Protein AF-A0AAJ6JYC7-F1 (afdb_monomer)

Sequence (174 aa):
MSDTLSQPIEEMTELRALQAQRNERLLGDRPPPQKDSAARADFEQNVVQDQDAIEQRRQRVLEWAEKASPDQIAALQAKIQEADKAVRDAKPDDKHEQVVHATVAQWRQQRGAQREETPPMLTREQRMENGPGRLGYADYARSSLKEAAFMKDYAANYDWEKHQKQAQPNVFRQ

pLDDT: mean 70.21, std 13.67, range [38.31, 90.88]

Nearest PDB structures (foldseek):
  8to0-assembly1_AG  TM=3.395E-01  e=1.856E+00  Mus musculus

Structure (mmCIF, N/CA/C/O backbone):
data_AF-A0AAJ6JYC7-F1
#
_entry.id   AF-A0AAJ6JYC7-F1
#
loop_
_atom_site.group_PDB
_atom_site.id
_atom_site.type_symbol
_atom_site.label_atom_id
_atom_site.label_alt_id
_atom_site.label_comp_id
_atom_site.label_asym_id
_atom_site.label_entity_id
_atom_site.label_seq_id
_atom_site.pdbx_PDB_ins_code
_atom_site.Cartn_x
_atom_site.Cartn_y
_atom_site.Cartn_z
_atom_site.occupancy
_atom_site.B_iso_or_equiv
_atom_site.auth_seq_id
_atom_site.auth_comp_id
_atom_site.auth_asym_id
_atom_site.auth_atom_id
_atom_site.pdbx_PDB_model_num
ATOM 1 N N . MET A 1 1 ? -30.989 3.400 13.637 1.00 41.97 1 MET A N 1
ATOM 2 C CA . MET A 1 1 ? -29.646 3.994 13.773 1.00 41.97 1 MET A CA 1
ATOM 3 C C . MET A 1 1 ? -28.944 3.757 12.455 1.00 41.97 1 MET A C 1
ATOM 5 O O . MET A 1 1 ? -28.871 2.604 12.055 1.00 41.97 1 MET A O 1
ATOM 9 N N . SER A 1 2 ? -28.584 4.815 11.730 1.00 45.38 2 SER A N 1
ATOM 10 C CA . SER A 1 2 ? -27.918 4.694 10.428 1.00 45.38 2 SER A CA 1
ATOM 11 C C . SER A 1 2 ? -26.615 3.912 10.586 1.00 45.38 2 SER A C 1
ATOM 13 O O . SER A 1 2 ? -25.919 4.102 11.580 1.00 45.38 2 SER A O 1
ATOM 15 N N . ASP A 1 3 ? -26.321 3.014 9.650 1.00 60.88 3 ASP A N 1
ATOM 16 C CA . ASP A 1 3 ? -25.149 2.138 9.671 1.00 60.88 3 ASP A CA 1
ATOM 17 C C . ASP A 1 3 ? -23.869 2.979 9.483 1.00 60.88 3 ASP A C 1
ATOM 19 O O . ASP A 1 3 ? -23.376 3.193 8.379 1.00 60.88 3 ASP A O 1
ATOM 23 N N . THR A 1 4 ? -23.362 3.557 10.579 1.00 69.75 4 THR A N 1
ATOM 24 C CA . THR A 1 4 ? -22.247 4.527 10.578 1.00 69.75 4 THR A CA 1
ATOM 25 C C . THR A 1 4 ? -20.906 3.919 10.165 1.00 69.75 4 THR A C 1
ATOM 27 O O . THR A 1 4 ? -19.902 4.627 10.104 1.00 69.75 4 THR A O 1
ATOM 30 N N . LEU A 1 5 ? -20.878 2.604 9.931 1.00 77.38 5 LEU A N 1
ATOM 31 C CA . LEU A 1 5 ? -19.702 1.846 9.527 1.00 77.38 5 LEU A CA 1
ATOM 32 C C . LEU A 1 5 ? -19.704 1.493 8.034 1.00 77.38 5 LEU A C 1
ATOM 34 O O . LEU A 1 5 ? -18.645 1.142 7.531 1.00 77.38 5 LEU A O 1
ATOM 38 N N . SER A 1 6 ? -20.822 1.594 7.305 1.00 81.12 6 SER A N 1
ATOM 39 C CA . SER A 1 6 ? -20.850 1.207 5.882 1.00 81.12 6 SER A CA 1
ATOM 40 C C . SER A 1 6 ? -19.925 2.082 5.037 1.00 81.12 6 SER A C 1
ATOM 42 O O . SER A 1 6 ? -19.100 1.563 4.295 1.00 81.12 6 SER A O 1
ATOM 44 N N . GLN A 1 7 ? -20.000 3.402 5.226 1.00 83.50 7 GLN A N 1
ATOM 45 C CA . GLN A 1 7 ? -19.195 4.370 4.482 1.00 83.50 7 GLN A CA 1
ATOM 46 C C . GLN A 1 7 ? -17.676 4.166 4.658 1.00 83.50 7 GLN A C 1
ATOM 48 O O . GLN A 1 7 ? -16.982 4.043 3.653 1.00 83.50 7 GLN A O 1
ATOM 53 N N . PRO A 1 8 ? -17.108 4.086 5.879 1.00 79.12 8 PRO A N 1
ATOM 54 C CA . PRO A 1 8 ? -15.669 3.860 6.028 1.00 79.12 8 PRO A CA 1
ATOM 55 C C . PRO A 1 8 ? -15.221 2.460 5.576 1.00 79.12 8 PRO A C 1
ATOM 57 O O . PRO A 1 8 ? -14.071 2.304 5.175 1.00 79.12 8 PRO A O 1
ATOM 60 N N . ILE A 1 9 ? -16.091 1.442 5.621 1.00 83.12 9 ILE A N 1
ATOM 61 C CA . ILE A 1 9 ? -15.779 0.103 5.091 1.00 83.12 9 ILE A CA 1
ATOM 62 C C . ILE A 1 9 ? -15.667 0.143 3.567 1.00 83.12 9 ILE A C 1
ATOM 64 O O . ILE A 1 9 ? -14.721 -0.413 3.009 1.00 83.12 9 ILE A O 1
ATOM 68 N N . GLU A 1 10 ? -16.611 0.804 2.904 1.00 86.75 10 GLU A N 1
ATOM 69 C CA . GLU A 1 10 ? -16.604 1.000 1.456 1.00 86.75 10 GLU A CA 1
ATOM 70 C C . GLU A 1 10 ? -15.359 1.786 1.024 1.00 86.75 10 GLU A C 1
ATOM 72 O O . GLU A 1 10 ? -14.567 1.283 0.228 1.00 86.75 10 GLU A O 1
ATOM 77 N N . GLU A 1 11 ? -15.079 2.928 1.662 1.00 85.06 11 GLU A N 1
ATOM 78 C CA . GLU A 1 11 ? -13.897 3.744 1.355 1.00 85.06 11 GLU A CA 1
ATOM 79 C C . GLU A 1 11 ? -12.578 2.979 1.566 1.00 85.06 11 GLU A C 1
ATOM 81 O O . GLU A 1 11 ? -11.663 3.081 0.748 1.00 85.06 11 GLU A O 1
ATOM 86 N N . MET A 1 12 ? -12.472 2.155 2.616 1.00 82.19 12 MET A N 1
ATOM 87 C CA . MET A 1 12 ? -11.298 1.301 2.846 1.00 82.19 12 MET A CA 1
ATOM 88 C C . MET A 1 12 ? -11.165 0.175 1.814 1.00 82.19 12 MET A C 1
ATOM 90 O O . MET A 1 12 ? -10.049 -0.165 1.415 1.00 82.19 12 MET A O 1
ATOM 94 N N . THR A 1 13 ? -12.282 -0.410 1.380 1.00 84.19 13 THR A N 1
ATOM 95 C CA . THR A 1 13 ? -12.300 -1.467 0.357 1.00 84.19 13 THR A CA 1
ATOM 96 C C . THR A 1 13 ? -11.855 -0.909 -0.990 1.00 84.19 13 THR A C 1
ATOM 98 O O . THR A 1 13 ? -10.986 -1.477 -1.651 1.00 84.19 13 THR A O 1
ATOM 101 N N . GLU A 1 14 ? -12.384 0.250 -1.366 1.00 86.88 14 GLU A N 1
ATOM 102 C CA . GLU A 1 14 ? -12.025 0.928 -2.607 1.00 86.88 14 GLU A CA 1
ATOM 103 C C . GLU A 1 14 ? -10.589 1.470 -2.573 1.00 86.88 14 GLU A C 1
ATOM 105 O O . GLU A 1 14 ? -9.879 1.392 -3.574 1.00 86.88 14 GLU A O 1
ATOM 110 N N . LEU A 1 15 ? -10.107 1.934 -1.413 1.00 86.44 15 LEU A N 1
ATOM 111 C CA . LEU A 1 15 ? -8.702 2.308 -1.224 1.00 86.44 15 LEU A CA 1
ATOM 112 C C . LEU A 1 15 ? -7.765 1.118 -1.475 1.00 86.44 15 LEU A C 1
ATOM 114 O O . LEU A 1 15 ? -6.755 1.277 -2.160 1.00 86.44 15 LEU A O 1
ATOM 118 N N . ARG A 1 16 ? -8.101 -0.078 -0.974 1.00 81.94 16 ARG A N 1
ATOM 119 C CA . ARG A 1 16 ? -7.326 -1.303 -1.246 1.00 81.94 16 ARG A CA 1
ATOM 120 C C . ARG A 1 16 ? -7.338 -1.664 -2.729 1.00 81.94 16 ARG A C 1
ATOM 122 O O . ARG A 1 16 ? -6.290 -2.007 -3.268 1.00 81.94 16 ARG A O 1
ATOM 129 N N . ALA A 1 17 ? -8.488 -1.547 -3.391 1.00 84.44 17 ALA A N 1
ATOM 130 C CA . ALA A 1 17 ? -8.607 -1.812 -4.823 1.00 84.44 17 ALA A CA 1
ATOM 131 C C . ALA A 1 17 ? -7.747 -0.849 -5.662 1.00 84.44 17 ALA A C 1
ATOM 133 O O . ALA A 1 17 ? -7.001 -1.298 -6.528 1.00 84.44 17 ALA A O 1
ATOM 134 N N . LEU A 1 18 ? -7.771 0.453 -5.356 1.00 86.00 18 LEU A N 1
ATOM 135 C CA . LEU A 1 18 ? -6.933 1.454 -6.030 1.00 86.00 18 LEU A CA 1
ATOM 136 C C . LEU A 1 18 ? -5.437 1.208 -5.797 1.00 86.00 18 LEU A C 1
ATOM 138 O O . LEU A 1 18 ? -4.632 1.328 -6.719 1.00 86.00 18 LEU A O 1
ATOM 142 N N . GLN A 1 19 ? -5.049 0.823 -4.578 1.00 83.00 19 GLN A N 1
ATOM 143 C CA . GLN A 1 19 ? -3.665 0.450 -4.280 1.00 83.00 19 GLN A CA 1
ATOM 144 C C . GLN A 1 19 ? -3.225 -0.791 -5.061 1.00 83.00 19 GLN A C 1
ATOM 146 O O . GLN A 1 19 ? -2.121 -0.796 -5.605 1.00 83.00 19 GLN A O 1
ATOM 151 N N . ALA A 1 20 ? -4.074 -1.818 -5.144 1.00 82.56 20 ALA A N 1
ATOM 152 C CA . ALA A 1 20 ? -3.806 -3.010 -5.943 1.00 82.56 20 ALA A CA 1
ATOM 153 C C . ALA A 1 20 ? -3.658 -2.655 -7.430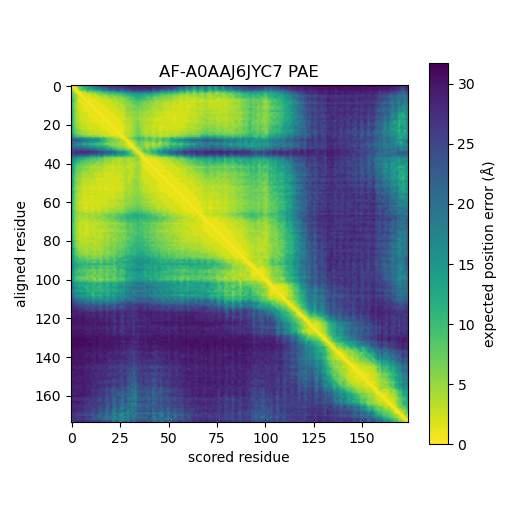 1.00 82.56 20 ALA A C 1
ATOM 155 O O . ALA A 1 20 ? -2.645 -2.999 -8.030 1.00 82.56 20 ALA A O 1
ATOM 156 N N . GLN A 1 21 ? -4.583 -1.867 -7.984 1.00 83.81 21 GLN A N 1
ATOM 157 C CA . GLN A 1 21 ? -4.541 -1.399 -9.372 1.00 83.81 21 GLN A CA 1
ATOM 158 C C . GLN A 1 21 ? -3.262 -0.608 -9.683 1.00 83.81 21 GLN A C 1
ATOM 160 O O . GLN A 1 21 ? -2.600 -0.849 -10.695 1.00 83.81 21 GLN A O 1
ATOM 165 N N . ARG A 1 22 ? -2.872 0.315 -8.796 1.00 84.00 22 ARG A N 1
ATOM 166 C CA . ARG A 1 22 ? -1.624 1.074 -8.932 1.00 84.00 22 ARG A CA 1
ATOM 167 C C . ARG A 1 22 ? -0.408 0.153 -8.878 1.00 84.00 22 ARG A C 1
ATOM 169 O O . ARG A 1 22 ? 0.524 0.319 -9.661 1.00 84.00 22 ARG A O 1
ATOM 176 N N . ASN A 1 23 ? -0.396 -0.814 -7.963 1.00 80.56 23 ASN A N 1
ATOM 177 C CA . ASN A 1 23 ? 0.704 -1.768 -7.835 1.00 80.56 23 ASN A CA 1
ATOM 178 C C . ASN A 1 23 ? 0.818 -2.666 -9.071 1.00 80.56 23 ASN A C 1
ATOM 180 O O . ASN A 1 23 ? 1.922 -2.844 -9.574 1.00 80.56 23 ASN A O 1
ATOM 184 N N . GLU A 1 24 ? -0.298 -3.168 -9.601 1.00 80.75 24 GLU A N 1
ATOM 185 C CA . GLU A 1 24 ? -0.337 -3.916 -10.862 1.00 80.75 24 GLU A CA 1
ATOM 186 C C . GLU A 1 24 ? 0.215 -3.082 -12.018 1.00 80.75 24 GLU A C 1
ATOM 188 O O . GLU A 1 24 ? 1.047 -3.563 -12.782 1.00 80.75 24 GLU A O 1
ATOM 193 N N . ARG A 1 25 ? -0.161 -1.801 -12.108 1.00 80.62 25 ARG A N 1
ATOM 194 C CA . ARG A 1 25 ? 0.371 -0.881 -13.121 1.00 80.62 25 ARG A CA 1
ATOM 195 C C . ARG A 1 25 ? 1.876 -0.661 -12.972 1.00 80.62 25 ARG A C 1
ATOM 197 O O . ARG A 1 25 ? 2.590 -0.634 -13.968 1.00 80.62 25 ARG A O 1
ATOM 204 N N . LEU A 1 26 ? 2.376 -0.526 -11.745 1.00 78.12 26 LEU A N 1
ATOM 205 C CA . LEU A 1 26 ? 3.805 -0.345 -11.474 1.00 78.12 26 LEU A CA 1
ATOM 206 C C . LEU A 1 26 ? 4.642 -1.609 -11.716 1.00 78.12 26 LEU A C 1
ATOM 208 O O . LEU A 1 26 ? 5.815 -1.489 -12.071 1.00 78.12 26 LEU A O 1
ATOM 212 N N . LEU A 1 27 ? 4.060 -2.788 -11.493 1.00 72.81 27 LEU A N 1
ATOM 213 C CA . LEU A 1 27 ? 4.705 -4.094 -11.664 1.00 72.81 27 LEU A CA 1
ATOM 214 C C . LEU A 1 27 ? 4.559 -4.661 -13.085 1.00 72.81 27 LEU A C 1
ATOM 216 O O . LEU A 1 27 ? 5.335 -5.537 -13.459 1.00 72.81 27 LEU A O 1
ATOM 220 N N . GLY A 1 28 ? 3.567 -4.191 -13.843 1.00 69.44 28 GLY A N 1
ATOM 221 C CA . GLY A 1 28 ? 3.276 -4.606 -15.213 1.00 69.44 28 GLY A CA 1
ATOM 222 C C . GLY A 1 28 ? 4.146 -3.910 -16.264 1.00 69.44 28 GLY A C 1
ATOM 223 O O . GLY A 1 28 ? 5.327 -3.644 -16.041 1.00 69.44 28 GLY A O 1
ATOM 224 N N . ASP A 1 29 ? 3.552 -3.615 -17.425 1.00 65.12 29 ASP A N 1
ATOM 225 C CA . ASP A 1 29 ? 4.219 -3.079 -18.624 1.00 65.12 29 ASP A CA 1
ATOM 226 C C . ASP A 1 29 ? 4.668 -1.615 -18.470 1.00 65.12 29 ASP A C 1
ATOM 228 O O . ASP A 1 29 ? 4.213 -0.711 -19.176 1.00 65.12 29 ASP A O 1
ATOM 232 N N . ARG A 1 30 ? 5.592 -1.358 -17.540 1.00 69.69 30 ARG A N 1
ATOM 233 C CA . ARG A 1 30 ? 6.241 -0.057 -17.407 1.00 69.69 30 ARG A CA 1
ATOM 234 C C . ARG A 1 30 ? 6.998 0.253 -18.707 1.00 69.69 30 ARG A C 1
ATOM 236 O O . ARG A 1 30 ? 7.934 -0.478 -19.045 1.00 69.69 30 ARG A O 1
ATOM 243 N N . PRO A 1 31 ? 6.670 1.353 -19.409 1.00 70.06 31 PRO A N 1
ATOM 244 C CA . PRO A 1 31 ? 7.370 1.723 -20.629 1.00 70.06 31 PRO A CA 1
ATOM 245 C C . PRO A 1 31 ? 8.871 1.918 -20.361 1.00 70.06 31 PRO A C 1
ATOM 247 O O . PRO A 1 31 ? 9.238 2.501 -19.330 1.00 70.06 31 PRO A O 1
ATOM 250 N N . PRO A 1 32 ? 9.754 1.452 -21.264 1.00 70.75 32 PRO A N 1
ATOM 251 C CA . PRO A 1 32 ? 11.191 1.582 -21.085 1.00 70.75 32 PRO A CA 1
ATOM 252 C C . PRO A 1 32 ? 11.603 3.060 -20.970 1.00 70.75 32 PRO A C 1
ATOM 254 O O . PRO A 1 32 ? 10.995 3.939 -21.586 1.00 70.75 32 PRO A O 1
ATOM 257 N N . PRO A 1 33 ? 12.653 3.369 -20.191 1.00 65.12 33 PRO A N 1
ATOM 258 C CA . PRO A 1 33 ? 12.986 4.741 -19.822 1.00 65.12 33 PRO A CA 1
ATOM 259 C C . PRO A 1 33 ? 13.601 5.594 -20.949 1.00 65.12 33 PRO A C 1
ATOM 261 O O . PRO A 1 33 ? 13.898 6.769 -20.724 1.00 65.12 33 PRO A O 1
ATOM 264 N N . GLN A 1 34 ? 13.824 5.048 -22.145 1.00 63.59 34 GLN A N 1
ATOM 265 C CA . GLN A 1 34 ? 14.489 5.756 -23.240 1.00 63.59 34 GLN A CA 1
ATOM 266 C C . GLN A 1 34 ? 13.531 6.726 -23.960 1.00 63.59 34 GLN A C 1
ATOM 268 O O . GLN A 1 34 ? 12.652 6.302 -24.695 1.00 63.59 34 GLN A O 1
ATOM 273 N N . LYS A 1 35 ? 13.760 8.024 -23.690 1.00 49.19 35 LYS A N 1
ATOM 274 C CA . LYS A 1 35 ? 13.285 9.276 -24.327 1.00 49.19 35 LYS A CA 1
ATOM 275 C C . LYS A 1 35 ? 11.849 9.311 -24.879 1.00 49.19 35 LYS A C 1
ATOM 277 O O . LYS A 1 35 ? 11.564 8.737 -25.920 1.00 49.19 35 LYS A O 1
ATOM 282 N N . ASP A 1 36 ? 11.018 10.119 -24.214 1.00 60.31 36 ASP A N 1
ATOM 283 C CA . ASP A 1 36 ? 9.807 10.776 -24.731 1.00 60.31 36 ASP A CA 1
ATOM 284 C C . ASP A 1 36 ? 8.901 9.908 -25.611 1.00 60.31 36 ASP A C 1
ATOM 286 O O . ASP A 1 36 ? 8.494 10.298 -26.705 1.00 60.31 36 ASP A O 1
ATOM 290 N N . SER A 1 37 ? 8.548 8.719 -25.123 1.00 70.25 37 SER A N 1
ATOM 291 C CA . SER A 1 37 ? 7.399 8.011 -25.673 1.00 70.25 37 SER A CA 1
ATOM 292 C C . SER A 1 37 ? 6.128 8.579 -25.040 1.00 70.25 37 SER A C 1
ATOM 294 O O . SER A 1 37 ? 6.040 8.701 -23.817 1.00 70.25 37 SER A O 1
ATOM 296 N N . ALA A 1 38 ? 5.127 8.913 -25.861 1.00 79.19 38 ALA A N 1
ATOM 297 C CA . ALA A 1 38 ? 3.797 9.302 -25.377 1.00 79.19 38 ALA A CA 1
ATOM 298 C C . ALA A 1 38 ? 3.258 8.275 -24.363 1.00 79.19 38 ALA A C 1
ATOM 300 O O . ALA A 1 38 ? 2.778 8.647 -23.301 1.00 79.19 38 ALA A O 1
ATOM 301 N N . ALA A 1 39 ? 3.522 6.986 -24.608 1.00 78.19 39 ALA A N 1
ATOM 302 C CA . ALA A 1 39 ? 3.204 5.893 -23.695 1.00 78.19 39 ALA A CA 1
ATOM 303 C C . ALA A 1 39 ? 3.794 6.057 -22.280 1.00 78.19 39 ALA A C 1
ATOM 305 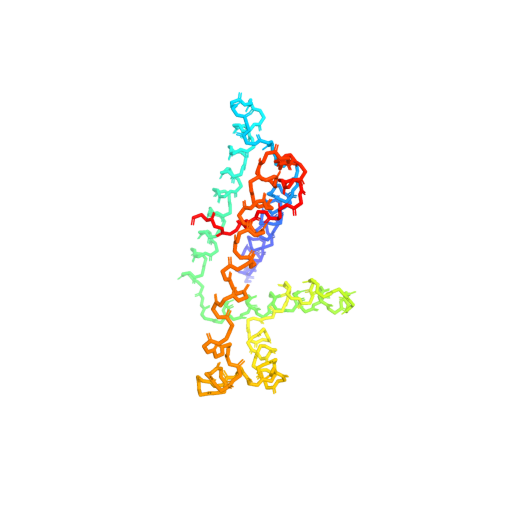O O . ALA A 1 39 ? 3.161 5.653 -21.309 1.00 78.19 39 ALA A O 1
ATOM 306 N N . ARG A 1 40 ? 4.993 6.641 -22.131 1.00 79.88 40 ARG A N 1
ATOM 307 C CA . ARG A 1 40 ? 5.592 6.903 -20.817 1.00 79.88 40 ARG A CA 1
ATOM 308 C C . ARG A 1 40 ? 4.947 8.095 -20.117 1.00 79.88 40 ARG A C 1
ATOM 310 O O . ARG A 1 40 ? 4.702 8.003 -18.919 1.00 79.88 40 ARG A O 1
ATOM 317 N N . ALA A 1 41 ? 4.667 9.173 -20.845 1.00 82.62 41 ALA A N 1
ATOM 318 C CA . ALA A 1 41 ? 3.949 10.320 -20.290 1.00 82.62 41 ALA A CA 1
ATOM 319 C C . ALA A 1 41 ? 2.539 9.911 -19.829 1.00 82.62 41 ALA A C 1
ATOM 321 O O . ALA A 1 41 ? 2.154 10.220 -18.705 1.00 82.62 41 ALA A O 1
ATOM 322 N N . ASP A 1 42 ? 1.832 9.121 -20.641 1.00 85.50 42 ASP A N 1
ATOM 323 C CA . ASP A 1 42 ? 0.521 8.562 -20.303 1.00 85.50 42 ASP A CA 1
ATOM 324 C C . ASP A 1 42 ? 0.614 7.633 -19.085 1.00 85.50 42 ASP A C 1
ATOM 326 O O . ASP A 1 42 ? -0.203 7.706 -18.170 1.00 85.50 42 ASP A O 1
ATOM 330 N N . PHE A 1 43 ? 1.635 6.770 -19.026 1.00 85.12 43 PHE A N 1
ATOM 331 C CA . PHE A 1 43 ? 1.873 5.900 -17.873 1.00 85.12 43 PHE A CA 1
ATOM 332 C C . PHE A 1 43 ? 2.111 6.698 -16.585 1.00 85.12 43 PHE A C 1
ATOM 334 O O . PHE A 1 43 ? 1.484 6.416 -15.565 1.00 85.12 43 PHE A O 1
ATOM 341 N N . GLU A 1 44 ? 3.001 7.692 -16.619 1.00 85.38 44 GLU A N 1
ATOM 342 C CA . GLU A 1 44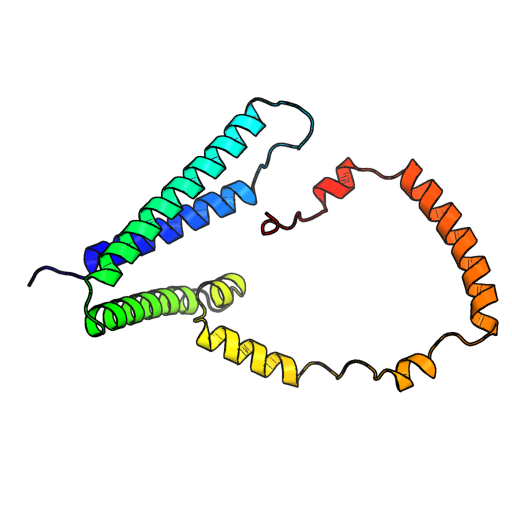 ? 3.316 8.531 -15.459 1.00 85.38 44 GLU A CA 1
ATOM 343 C C . GLU A 1 44 ? 2.086 9.339 -15.022 1.00 85.38 44 GLU A C 1
ATOM 345 O O . GLU A 1 44 ? 1.774 9.367 -13.832 1.00 85.38 44 GLU A O 1
ATOM 350 N N . GLN A 1 45 ? 1.324 9.898 -15.966 1.00 88.19 45 GLN A N 1
ATOM 351 C CA . GLN A 1 45 ? 0.070 10.593 -15.678 1.00 88.19 45 GLN A CA 1
ATOM 352 C C . GLN A 1 45 ? -0.964 9.668 -15.023 1.00 88.19 45 GLN A C 1
ATOM 354 O O . GLN A 1 45 ? -1.582 10.053 -14.035 1.00 88.19 45 GLN A O 1
ATOM 359 N N . ASN A 1 46 ? -1.122 8.441 -15.520 1.00 87.31 46 ASN A N 1
ATOM 360 C CA . ASN A 1 46 ? -2.041 7.457 -14.949 1.00 87.31 46 ASN A CA 1
ATOM 361 C C . ASN A 1 46 ? -1.629 7.034 -13.528 1.00 87.31 46 ASN A C 1
ATOM 363 O O . ASN A 1 46 ? -2.479 6.892 -12.653 1.00 87.31 46 ASN A O 1
ATOM 367 N N . VAL A 1 47 ? -0.328 6.871 -13.263 1.00 86.75 47 VAL A N 1
ATOM 368 C CA . VAL A 1 47 ? 0.180 6.574 -11.910 1.00 86.75 47 VAL A CA 1
ATOM 369 C C . VAL A 1 47 ? -0.059 7.744 -10.952 1.00 86.75 47 VAL A C 1
ATOM 371 O O . VAL A 1 47 ? -0.383 7.515 -9.786 1.00 86.75 47 VAL A O 1
ATOM 374 N N . VAL A 1 48 ? 0.090 8.986 -11.424 1.00 88.00 48 VAL A N 1
ATOM 375 C CA . VAL A 1 48 ? -0.231 10.187 -10.636 1.00 88.00 48 VAL A CA 1
ATOM 376 C C . VAL A 1 48 ? -1.732 10.259 -10.352 1.00 88.00 48 VAL A C 1
ATOM 378 O O . VAL A 1 48 ? -2.114 10.462 -9.208 1.00 88.00 48 VAL A O 1
ATOM 381 N N . GLN A 1 49 ? -2.587 9.993 -11.341 1.00 90.25 49 GLN A N 1
ATOM 382 C CA . GLN A 1 49 ? -4.040 9.957 -11.141 1.00 90.25 49 GLN A CA 1
ATOM 383 C C . GLN A 1 49 ? -4.467 8.894 -10.122 1.00 90.25 49 GLN A C 1
ATOM 385 O O . GLN A 1 49 ? -5.308 9.175 -9.267 1.00 90.25 49 GLN A O 1
ATOM 390 N N . ASP A 1 50 ? -3.875 7.695 -10.167 1.00 87.88 50 ASP A N 1
ATOM 391 C CA . ASP A 1 50 ? -4.132 6.673 -9.147 1.00 87.88 50 ASP A CA 1
ATOM 392 C C . ASP A 1 50 ? -3.710 7.163 -7.758 1.00 87.88 50 ASP A C 1
ATOM 394 O O . ASP A 1 50 ? -4.414 6.934 -6.775 1.00 87.88 50 ASP A O 1
ATOM 398 N N . GLN A 1 51 ? -2.552 7.825 -7.666 1.00 86.12 51 GLN A N 1
ATOM 399 C CA . GLN A 1 51 ? -2.037 8.361 -6.410 1.00 86.12 51 GLN A CA 1
ATOM 400 C C . GLN A 1 51 ? -2.975 9.432 -5.840 1.00 86.12 51 GLN A C 1
ATOM 402 O O . GLN A 1 51 ? -3.334 9.349 -4.666 1.00 86.12 51 GLN A O 1
ATOM 407 N N . ASP A 1 52 ? -3.436 10.366 -6.670 1.00 90.31 52 ASP A N 1
ATOM 408 C CA . ASP A 1 52 ? -4.391 11.401 -6.274 1.00 90.31 52 ASP A CA 1
ATOM 409 C C . ASP A 1 52 ? -5.712 10.778 -5.795 1.00 90.31 52 ASP A C 1
ATOM 411 O O . ASP A 1 52 ? -6.262 11.177 -4.767 1.00 90.31 52 ASP A O 1
ATOM 415 N N . ALA A 1 53 ? -6.213 9.752 -6.493 1.00 90.88 53 ALA A N 1
ATOM 416 C CA . ALA A 1 53 ? -7.421 9.033 -6.093 1.00 90.88 53 ALA A CA 1
ATOM 417 C C . ALA A 1 53 ? -7.247 8.321 -4.738 1.00 90.88 53 ALA A C 1
ATOM 419 O O . ALA A 1 53 ? -8.137 8.385 -3.883 1.00 90.88 53 ALA A O 1
ATOM 420 N N . ILE A 1 54 ? -6.093 7.680 -4.509 1.00 85.94 54 ILE A N 1
ATOM 421 C CA . ILE A 1 54 ? -5.745 7.049 -3.227 1.00 85.94 54 ILE A CA 1
ATOM 422 C C . ILE A 1 54 ? -5.696 8.095 -2.107 1.00 85.94 54 ILE A C 1
ATOM 424 O O . ILE A 1 54 ? -6.228 7.855 -1.021 1.00 85.94 54 ILE A O 1
ATOM 428 N N . GLU A 1 55 ? -5.083 9.253 -2.352 1.00 86.56 55 GLU A N 1
ATOM 429 C CA . GLU A 1 55 ? -4.969 10.332 -1.367 1.00 86.56 55 GLU A CA 1
ATOM 430 C C . GLU A 1 55 ? -6.328 10.933 -1.012 1.00 86.56 55 GLU A C 1
ATOM 432 O O . GLU A 1 55 ? -6.637 11.075 0.173 1.00 86.56 55 GLU A O 1
ATOM 437 N N . GLN A 1 56 ? -7.182 11.186 -2.005 1.00 89.69 56 GLN A N 1
ATOM 438 C CA . GLN A 1 56 ? -8.545 11.671 -1.777 1.00 89.69 56 GLN A CA 1
ATOM 439 C C . GLN A 1 56 ? -9.351 10.713 -0.896 1.00 89.69 56 GLN A C 1
ATOM 441 O O . GLN A 1 56 ? -10.016 11.145 0.046 1.00 89.69 56 GLN A O 1
ATOM 446 N N . ARG A 1 57 ? -9.283 9.403 -1.152 1.00 87.12 57 ARG A N 1
ATOM 447 C CA . ARG A 1 57 ? -10.004 8.414 -0.320 1.00 87.12 57 ARG A CA 1
ATOM 448 C C . ARG A 1 57 ? -9.410 8.250 1.060 1.00 87.12 57 ARG A C 1
ATOM 450 O O . ARG A 1 57 ? -10.149 8.164 2.039 1.00 87.12 57 ARG A O 1
ATOM 457 N N . ARG A 1 58 ? -8.082 8.273 1.167 1.00 83.94 58 ARG A N 1
ATOM 458 C CA . ARG A 1 58 ? -7.414 8.286 2.468 1.00 83.94 58 ARG A CA 1
ATOM 459 C C . ARG A 1 58 ? -7.885 9.476 3.298 1.00 83.94 58 ARG A C 1
ATOM 461 O O . ARG A 1 58 ? -8.174 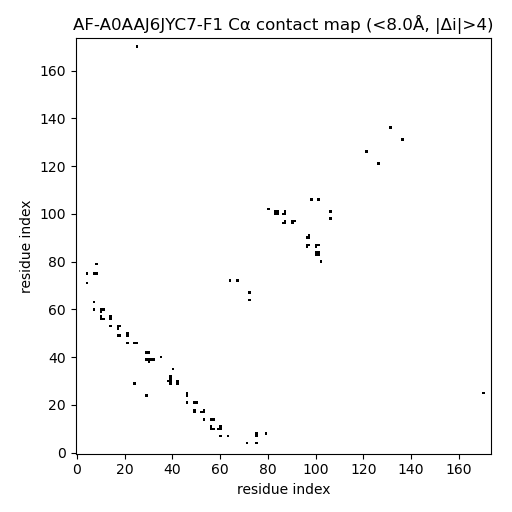9.302 4.479 1.00 83.94 58 ARG A O 1
ATOM 468 N N . GLN A 1 59 ? -8.016 10.646 2.678 1.00 81.56 59 GLN A N 1
ATOM 469 C CA . GLN A 1 59 ? -8.511 11.841 3.344 1.00 81.56 59 GLN A CA 1
ATOM 470 C C . GLN A 1 59 ? -9.951 11.662 3.842 1.00 81.56 59 GLN A C 1
ATOM 472 O O . GLN A 1 59 ? -10.229 11.990 4.989 1.00 81.56 59 GLN A O 1
ATOM 477 N N . ARG A 1 60 ? -10.845 11.040 3.064 1.00 83.56 60 ARG A N 1
ATOM 478 C CA . ARG A 1 60 ? -12.221 10.746 3.516 1.00 83.56 60 ARG A CA 1
ATOM 479 C C . ARG A 1 60 ? -12.278 9.794 4.710 1.00 83.56 60 ARG A C 1
ATOM 481 O O . ARG A 1 60 ? -13.079 10.001 5.620 1.00 83.56 60 ARG A O 1
ATOM 488 N N . VAL A 1 61 ? -11.423 8.769 4.739 1.00 84.12 61 VAL A N 1
ATOM 489 C CA . VAL A 1 61 ? -11.319 7.860 5.895 1.00 84.12 61 VAL A CA 1
ATOM 490 C C . VAL A 1 61 ? -10.816 8.612 7.130 1.00 84.12 61 VAL A C 1
ATOM 492 O O . VAL A 1 61 ? -11.321 8.382 8.228 1.00 84.12 61 VAL A O 1
ATOM 495 N N . LEU A 1 62 ? -9.859 9.532 6.962 1.00 83.75 62 LEU A N 1
ATOM 496 C CA . LEU A 1 62 ? -9.361 10.383 8.047 1.00 83.75 62 LEU A CA 1
ATOM 497 C C . LEU A 1 62 ? -10.437 11.352 8.552 1.00 83.75 62 LEU A C 1
ATOM 499 O O . LEU A 1 62 ? -10.667 11.417 9.753 1.00 83.75 62 LEU A O 1
ATOM 503 N N . GLU A 1 63 ? -11.157 12.030 7.659 1.00 85.94 63 GLU A N 1
ATOM 504 C CA . GLU A 1 63 ? -12.262 12.934 8.010 1.00 85.94 63 GLU A CA 1
ATOM 505 C C . GLU A 1 63 ? -13.408 12.215 8.730 1.00 85.94 63 GLU A C 1
ATOM 507 O O . GLU A 1 63 ? -14.067 12.792 9.601 1.00 85.94 63 GLU A O 1
ATOM 512 N N . TRP A 1 64 ? -13.668 10.954 8.372 1.00 88.25 64 TRP A N 1
ATOM 513 C CA . TRP A 1 64 ? -14.578 10.103 9.131 1.00 88.25 64 TRP A CA 1
ATOM 514 C C . TRP A 1 64 ? -13.999 9.782 10.513 1.00 88.25 64 TRP A C 1
ATOM 516 O O . TRP A 1 64 ? -14.696 9.947 11.513 1.00 88.25 64 TRP A O 1
ATOM 526 N N . ALA A 1 65 ? -12.728 9.376 10.588 1.00 82.81 65 ALA A N 1
ATOM 527 C CA . ALA A 1 65 ? -12.072 9.001 11.839 1.00 82.81 65 ALA A CA 1
ATOM 528 C C . ALA A 1 65 ? -11.992 10.166 12.840 1.00 82.81 65 ALA A C 1
ATOM 530 O O . ALA A 1 65 ? -12.131 9.941 14.038 1.00 82.81 65 ALA A O 1
ATOM 531 N N . GLU A 1 66 ? -11.841 11.406 12.367 1.00 85.31 66 GLU A N 1
ATOM 532 C CA . GLU A 1 66 ? -11.876 12.620 13.197 1.00 85.31 66 GLU A CA 1
ATOM 533 C C . GLU A 1 66 ? -13.231 12.844 13.884 1.00 85.31 66 GLU A C 1
ATOM 535 O O . GLU A 1 66 ? -13.294 13.444 14.957 1.00 85.31 66 GLU A O 1
ATOM 540 N N . LYS A 1 67 ? -14.322 12.369 13.273 1.00 86.19 67 LYS A N 1
ATOM 541 C CA . LYS A 1 67 ? -15.698 12.514 13.778 1.00 86.19 67 LYS A CA 1
ATOM 542 C C . LYS A 1 67 ? -16.202 11.258 14.492 1.00 86.19 67 LYS A C 1
ATOM 544 O O . LYS A 1 67 ? -17.247 11.309 15.141 1.00 86.19 67 LYS A O 1
ATOM 549 N N . ALA A 1 68 ? -15.503 10.136 14.342 1.00 82.38 68 ALA A N 1
ATOM 550 C CA . ALA A 1 68 ? -15.882 8.849 14.902 1.00 82.38 68 ALA A CA 1
ATOM 551 C C . ALA A 1 68 ? -15.513 8.751 16.388 1.00 82.38 68 ALA A C 1
ATOM 553 O O . ALA A 1 68 ? -14.480 9.249 16.836 1.00 82.38 68 ALA A O 1
ATOM 554 N N . SER A 1 69 ? -16.342 8.057 17.167 1.00 84.44 69 SER A N 1
ATOM 555 C CA . SER A 1 69 ? -15.986 7.705 18.540 1.00 84.44 69 SER A CA 1
ATOM 556 C C . SER A 1 69 ? -14.895 6.622 18.566 1.00 84.44 69 SER A C 1
ATOM 558 O O . SER A 1 69 ? -14.778 5.834 17.619 1.00 84.44 69 SER A O 1
ATOM 560 N N . PRO A 1 70 ? -14.127 6.500 19.666 1.00 82.25 70 PRO A N 1
ATOM 561 C CA . PRO A 1 70 ? -13.178 5.399 19.840 1.00 82.25 70 PRO A CA 1
ATOM 562 C C . PRO A 1 70 ? -13.813 4.015 19.631 1.00 82.25 70 PRO A C 1
ATOM 564 O O . PRO A 1 70 ? -13.198 3.149 19.011 1.00 82.25 70 PRO A O 1
ATOM 567 N N . ASP A 1 71 ? -15.063 3.829 20.066 1.00 81.94 71 ASP A N 1
ATOM 568 C CA . ASP A 1 71 ? -15.805 2.574 19.891 1.00 81.94 71 ASP A CA 1
ATOM 569 C C . ASP A 1 71 ? -16.129 2.291 18.418 1.00 81.94 71 ASP A C 1
ATOM 571 O O . ASP A 1 71 ? -16.036 1.151 17.966 1.00 81.94 71 ASP A O 1
ATOM 575 N N . GLN A 1 72 ? -16.466 3.322 17.636 1.00 81.94 72 GLN A N 1
ATOM 576 C CA . GLN A 1 72 ? -16.708 3.186 16.197 1.00 81.94 72 GLN A CA 1
ATOM 577 C C . GLN A 1 72 ? -15.419 2.857 15.437 1.00 81.94 72 GLN A C 1
ATOM 579 O O . GLN A 1 72 ? -15.433 2.019 14.535 1.00 81.94 72 GLN A O 1
ATOM 584 N N . ILE A 1 73 ? -14.297 3.468 15.827 1.00 78.25 73 ILE A N 1
ATOM 585 C CA . ILE A 1 73 ? -12.976 3.161 15.266 1.00 78.25 73 ILE A CA 1
ATOM 586 C C . ILE A 1 73 ? -12.586 1.714 15.596 1.00 78.25 73 ILE A C 1
ATOM 588 O O . ILE A 1 73 ? -12.157 0.979 14.706 1.00 78.25 73 ILE A O 1
ATOM 592 N N . ALA A 1 74 ? -12.780 1.276 16.842 1.00 77.56 74 ALA A N 1
ATOM 593 C CA . ALA A 1 74 ? -12.508 -0.098 17.257 1.00 77.56 74 ALA A CA 1
ATOM 594 C C . ALA A 1 74 ? -13.397 -1.110 16.513 1.00 77.56 74 ALA A C 1
ATOM 596 O O . ALA A 1 74 ? -12.906 -2.137 16.044 1.00 77.56 74 ALA A O 1
ATOM 597 N N . ALA A 1 75 ? -14.684 -0.802 16.335 1.00 83.94 75 ALA A N 1
ATOM 598 C CA . ALA A 1 75 ? -15.613 -1.639 15.580 1.00 83.94 75 ALA A CA 1
ATOM 599 C C . ALA A 1 75 ? -15.220 -1.757 14.097 1.00 83.94 75 ALA A C 1
ATOM 601 O O . ALA A 1 75 ? -15.283 -2.848 13.528 1.00 83.94 75 ALA A O 1
ATOM 602 N N . LEU A 1 76 ? -14.771 -0.661 13.475 1.00 82.19 76 LEU A N 1
ATOM 603 C CA . LEU A 1 76 ? -14.240 -0.686 12.111 1.00 82.19 76 LEU A CA 1
ATOM 604 C C . LEU A 1 76 ? -12.979 -1.556 12.024 1.00 82.19 76 LEU A C 1
ATOM 606 O O . LEU A 1 76 ? -12.882 -2.411 11.147 1.00 82.19 76 LEU A O 1
ATOM 610 N N . GLN A 1 77 ? -12.031 -1.373 12.947 1.00 81.75 77 GLN A N 1
ATOM 611 C CA . GLN A 1 77 ? -10.803 -2.168 12.991 1.00 81.75 77 GLN A CA 1
ATOM 612 C C . GLN A 1 77 ? -11.096 -3.6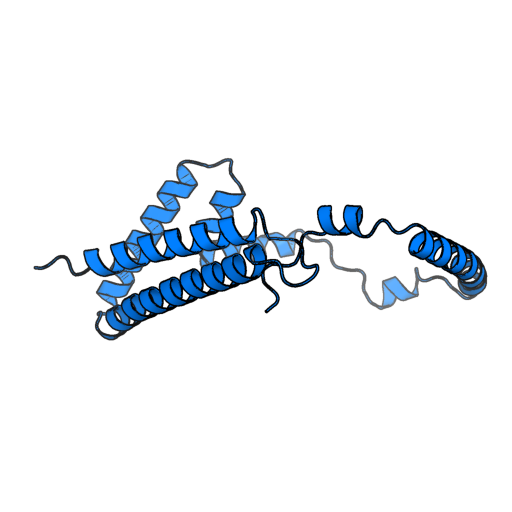62 13.150 1.00 81.75 77 GLN A C 1
ATOM 614 O O . GLN A 1 77 ? -10.487 -4.470 12.453 1.00 81.75 77 GLN A O 1
ATOM 619 N N . ALA A 1 78 ? -12.040 -4.030 14.019 1.00 82.88 78 ALA A N 1
ATOM 620 C CA . ALA A 1 78 ? -12.448 -5.417 14.213 1.00 82.88 78 ALA A CA 1
ATOM 621 C C . ALA A 1 78 ? -13.028 -6.026 12.926 1.00 82.88 78 ALA A C 1
ATOM 623 O O . ALA A 1 78 ? -12.606 -7.109 12.527 1.00 82.88 78 ALA A O 1
ATOM 624 N N . LYS A 1 79 ? -13.918 -5.303 12.229 1.00 84.56 79 LYS A N 1
ATOM 625 C CA . LYS A 1 79 ? -14.481 -5.755 10.944 1.00 84.56 79 LYS A CA 1
ATOM 626 C C . LYS A 1 79 ? -13.414 -5.927 9.861 1.00 84.56 79 LYS A C 1
ATOM 628 O O . LYS A 1 79 ? -13.452 -6.898 9.112 1.00 84.56 79 LYS A O 1
ATOM 633 N N . ILE A 1 80 ? -12.446 -5.012 9.789 1.00 81.56 80 ILE A N 1
ATOM 634 C CA . ILE A 1 80 ? -11.326 -5.114 8.842 1.00 81.56 80 ILE A CA 1
ATOM 635 C C . ILE A 1 80 ? -10.471 -6.349 9.154 1.00 81.56 80 ILE A C 1
ATOM 637 O O . ILE A 1 80 ? -10.155 -7.120 8.252 1.00 81.56 80 ILE A O 1
ATOM 641 N N . GLN A 1 81 ? -10.137 -6.567 10.427 1.00 82.56 81 GLN A N 1
ATOM 642 C CA . GLN A 1 81 ? -9.353 -7.729 10.853 1.00 82.56 81 GLN A CA 1
ATOM 643 C C . GLN A 1 81 ? -10.078 -9.051 10.592 1.00 82.56 81 GLN A C 1
ATOM 645 O O . GLN A 1 81 ? -9.436 -10.036 10.234 1.00 82.56 81 GLN A O 1
ATOM 650 N N . GLU A 1 82 ? -11.398 -9.087 10.763 1.00 85.81 82 GLU A N 1
ATOM 651 C CA . GLU A 1 82 ? -12.215 -10.258 10.450 1.00 85.81 82 GLU A CA 1
ATOM 652 C C . GLU A 1 82 ? -12.189 -10.575 8.950 1.00 85.81 82 GLU A C 1
ATOM 654 O O . GLU A 1 82 ? -11.940 -11.722 8.574 1.00 85.81 82 GLU A O 1
ATOM 659 N N . ALA A 1 83 ? -12.354 -9.560 8.096 1.00 82.06 83 ALA A N 1
ATOM 660 C CA . ALA A 1 83 ? -12.257 -9.717 6.648 1.00 82.06 83 ALA A CA 1
ATOM 661 C C . ALA A 1 83 ? -10.854 -10.177 6.210 1.00 82.06 83 ALA A C 1
ATOM 663 O O . ALA A 1 83 ? -10.729 -11.119 5.429 1.00 82.06 83 ALA A O 1
ATOM 664 N N . ASP A 1 84 ? -9.798 -9.570 6.757 1.00 81.25 84 ASP A N 1
ATOM 665 C CA . ASP A 1 84 ? -8.409 -9.942 6.462 1.00 81.25 84 ASP A CA 1
ATOM 666 C C . ASP A 1 84 ? -8.105 -11.382 6.892 1.00 81.25 84 ASP A C 1
ATOM 668 O O . ASP A 1 84 ? -7.502 -12.155 6.144 1.00 81.25 84 ASP A O 1
ATOM 672 N N . LYS A 1 85 ? -8.590 -11.781 8.072 1.00 82.75 85 LYS A N 1
ATOM 673 C CA . LYS A 1 85 ? -8.472 -13.159 8.547 1.00 82.75 85 LYS A CA 1
ATOM 674 C C . LYS A 1 85 ? -9.197 -14.134 7.618 1.00 82.75 85 LYS A C 1
ATOM 676 O O . LYS A 1 85 ? -8.633 -15.175 7.304 1.00 82.75 85 LYS A O 1
ATOM 681 N N . ALA A 1 86 ? -10.405 -13.804 7.159 1.00 84.62 86 ALA A N 1
ATOM 682 C CA . ALA A 1 86 ? -11.169 -14.665 6.257 1.00 84.62 86 ALA A CA 1
ATOM 683 C C . ALA A 1 86 ? -10.450 -14.891 4.915 1.00 84.62 86 ALA A C 1
ATOM 685 O O . ALA A 1 86 ? -10.391 -16.025 4.442 1.00 84.62 86 ALA A O 1
ATOM 686 N N . VAL A 1 87 ? -9.854 -13.844 4.331 1.00 80.00 87 VAL A N 1
ATOM 687 C CA . VAL A 1 87 ? -9.071 -13.956 3.084 1.00 80.00 87 VAL A CA 1
ATOM 688 C C . VAL A 1 87 ? -7.841 -14.839 3.287 1.00 80.00 87 VAL A C 1
ATOM 690 O O . VAL A 1 87 ? -7.577 -15.744 2.494 1.00 80.00 87 VAL A O 1
ATOM 693 N N . ARG A 1 88 ? -7.115 -14.621 4.384 1.00 78.19 88 ARG A N 1
ATOM 694 C CA . ARG A 1 88 ? -5.924 -15.395 4.730 1.00 78.19 88 ARG A CA 1
ATOM 695 C C . ARG A 1 88 ? -6.234 -16.870 4.978 1.00 78.19 88 ARG A C 1
ATOM 697 O O . ARG A 1 88 ? -5.541 -17.745 4.466 1.00 78.19 88 ARG A O 1
ATOM 704 N N . ASP A 1 89 ? -7.274 -17.149 5.758 1.00 81.25 89 ASP A N 1
ATOM 705 C CA . ASP A 1 89 ? -7.669 -18.513 6.109 1.00 81.25 89 ASP A CA 1
ATOM 706 C C . ASP A 1 89 ? -8.228 -19.265 4.876 1.00 81.25 89 ASP A C 1
ATOM 708 O O . ASP A 1 89 ? -8.147 -20.491 4.821 1.00 81.25 89 ASP A O 1
ATOM 712 N N . ALA A 1 90 ? -8.717 -18.553 3.848 1.00 84.19 90 ALA A N 1
ATOM 713 C CA . ALA A 1 90 ? -9.114 -19.135 2.563 1.00 84.19 90 ALA A CA 1
ATOM 714 C C . ALA A 1 90 ? -7.925 -19.541 1.665 1.00 84.19 90 ALA A C 1
ATOM 716 O O . ALA A 1 90 ? -8.087 -20.401 0.798 1.00 84.19 90 ALA A O 1
ATOM 717 N N . LYS A 1 91 ? -6.737 -18.949 1.860 1.00 80.00 91 LYS A N 1
ATOM 718 C CA . LYS A 1 91 ? -5.509 -19.247 1.098 1.00 80.00 91 LYS A CA 1
ATOM 719 C C . LYS A 1 91 ? -4.331 -19.552 2.039 1.00 80.00 91 LYS A C 1
ATOM 721 O O . LYS A 1 91 ? -3.363 -18.790 2.093 1.00 80.00 91 LYS A O 1
ATOM 726 N N . PRO A 1 92 ? -4.375 -20.672 2.782 1.00 76.06 92 PRO A N 1
ATOM 727 C CA . PRO A 1 92 ? -3.383 -20.966 3.813 1.00 76.06 92 PRO A CA 1
ATOM 728 C C . PRO A 1 92 ? -1.957 -21.125 3.262 1.00 76.06 92 PRO A C 1
ATOM 730 O O . PRO A 1 92 ? -1.008 -20.703 3.921 1.00 76.06 92 PRO A O 1
ATOM 733 N N . ASP A 1 93 ? -1.810 -21.663 2.049 1.00 79.94 93 ASP A N 1
ATOM 734 C CA . ASP A 1 93 ? -0.508 -21.959 1.435 1.00 79.94 93 ASP A CA 1
ATOM 735 C C . ASP A 1 93 ? 0.122 -20.764 0.693 1.00 79.94 93 ASP A C 1
ATOM 737 O O . ASP A 1 93 ? 1.300 -20.806 0.321 1.00 79.94 93 ASP A O 1
ATOM 741 N N . ASP A 1 94 ? -0.630 -19.678 0.489 1.00 76.19 94 ASP A N 1
ATOM 742 C CA . ASP A 1 94 ? -0.140 -18.490 -0.207 1.00 76.19 94 ASP A CA 1
ATOM 743 C C . ASP A 1 94 ? 0.581 -17.550 0.767 1.00 76.19 94 ASP A C 1
ATOM 745 O O . ASP A 1 94 ? -0.015 -16.722 1.461 1.00 76.19 94 ASP A O 1
ATOM 749 N N . LYS A 1 95 ? 1.912 -17.665 0.806 1.00 72.56 95 LYS A N 1
ATOM 750 C CA . LYS A 1 95 ? 2.775 -16.825 1.651 1.00 72.56 95 LYS A CA 1
ATOM 751 C C . LYS A 1 95 ? 2.598 -15.328 1.389 1.00 72.56 95 LYS A C 1
ATOM 753 O O . LYS A 1 95 ? 2.833 -14.544 2.305 1.00 72.56 95 LYS A O 1
ATOM 758 N N . HIS A 1 96 ? 2.228 -14.925 0.174 1.00 68.00 96 HIS A N 1
ATOM 759 C CA . HIS A 1 96 ? 1.993 -13.519 -0.133 1.00 68.00 96 HIS A CA 1
ATOM 760 C C . HIS A 1 96 ? 0.740 -13.026 0.598 1.00 68.00 96 HIS A C 1
ATOM 762 O O . HIS A 1 96 ? 0.797 -12.036 1.324 1.00 68.00 96 HIS A O 1
ATOM 768 N N . GLU A 1 97 ? -0.362 -13.764 0.491 1.00 69.25 97 GLU A N 1
ATOM 769 C CA . GLU A 1 97 ? -1.637 -13.441 1.148 1.00 69.25 97 GLU A CA 1
ATOM 770 C C . GLU A 1 97 ? -1.528 -13.501 2.678 1.00 69.25 97 GLU A C 1
ATOM 772 O O . GLU A 1 97 ? -2.061 -12.642 3.384 1.00 69.25 97 GLU A O 1
ATOM 777 N N . GLN A 1 98 ? -0.736 -14.445 3.201 1.00 69.50 98 GLN A N 1
ATOM 778 C CA . GLN A 1 98 ? -0.389 -14.523 4.625 1.00 69.50 98 GLN A CA 1
ATOM 779 C C . GLN A 1 98 ? 0.302 -13.261 5.142 1.00 69.50 98 GLN A C 1
ATOM 781 O O . GLN A 1 98 ? 0.073 -12.872 6.284 1.00 69.50 98 GLN A O 1
ATOM 786 N N . VAL A 1 99 ? 1.148 -12.624 4.328 1.00 70.56 99 VAL A N 1
ATOM 787 C CA . VAL A 1 99 ? 1.885 -11.412 4.712 1.00 70.56 99 VAL A CA 1
ATOM 788 C C . VAL A 1 99 ? 1.047 -10.153 4.499 1.00 70.56 99 VAL A C 1
ATOM 790 O O . VAL A 1 99 ? 1.069 -9.272 5.356 1.00 70.56 99 VAL A O 1
ATOM 793 N N . VAL A 1 100 ? 0.302 -10.062 3.396 1.00 70.12 100 VAL A N 1
ATOM 794 C CA . VAL A 1 100 ? -0.512 -8.881 3.058 1.00 70.12 100 VAL A CA 1
ATOM 795 C C . VAL A 1 100 ? -1.670 -8.687 4.036 1.00 70.12 100 VAL A C 1
ATOM 797 O O . VAL A 1 100 ? -1.935 -7.559 4.445 1.00 70.12 100 VAL A O 1
ATOM 800 N N . HIS A 1 101 ? -2.311 -9.777 4.459 1.00 69.75 101 HIS A N 1
ATOM 801 C CA . HIS A 1 101 ? -3.438 -9.743 5.395 1.00 69.75 101 HIS A CA 1
ATOM 802 C C . HIS A 1 101 ? -3.036 -10.037 6.852 1.00 69.75 101 HIS A C 1
ATOM 804 O O . HIS A 1 101 ? -3.895 -10.146 7.731 1.00 69.75 101 HIS A O 1
ATOM 810 N N . ALA A 1 102 ? -1.736 -10.148 7.152 1.00 67.56 102 ALA A N 1
ATOM 811 C CA . ALA A 1 102 ? -1.269 -10.212 8.534 1.00 67.56 102 ALA A CA 1
ATOM 812 C C . ALA A 1 102 ? -1.479 -8.870 9.240 1.00 67.56 102 ALA A C 1
ATOM 814 O O . ALA A 1 102 ? -1.179 -7.796 8.716 1.00 67.56 102 ALA A O 1
ATOM 815 N N . THR A 1 103 ? -1.911 -8.921 10.498 1.00 67.44 103 THR A N 1
ATOM 816 C CA . THR A 1 103 ? -1.952 -7.705 11.313 1.00 67.44 103 THR A CA 1
ATOM 817 C C . THR A 1 103 ? -0.532 -7.230 11.633 1.00 67.44 103 THR A C 1
ATOM 819 O O . THR A 1 103 ? 0.398 -8.025 11.771 1.00 67.44 103 THR A O 1
ATOM 822 N N . VAL A 1 104 ? -0.346 -5.923 11.842 1.00 62.19 104 VAL A N 1
ATOM 823 C CA . VAL A 1 104 ? 0.961 -5.359 12.241 1.00 62.19 104 VAL A CA 1
ATOM 824 C C . VAL A 1 104 ? 1.503 -6.023 13.516 1.00 62.19 104 VAL A C 1
ATOM 826 O O . VAL A 1 104 ? 2.711 -6.222 13.645 1.00 62.19 104 VAL A O 1
ATOM 829 N N . ALA A 1 105 ? 0.626 -6.397 14.453 1.00 61.00 105 ALA A N 1
ATOM 830 C CA . ALA A 1 105 ? 1.001 -7.137 15.656 1.00 61.00 105 ALA A CA 1
ATOM 831 C C . ALA A 1 105 ? 1.526 -8.548 15.327 1.00 61.00 105 ALA A C 1
ATOM 833 O O . ALA A 1 105 ? 2.585 -8.928 15.826 1.00 61.00 105 ALA A O 1
ATOM 834 N N . GLN A 1 106 ? 0.850 -9.282 14.434 1.00 66.50 106 GLN A N 1
ATOM 835 C CA . GLN A 1 106 ? 1.305 -10.591 13.947 1.00 66.50 106 GLN A CA 1
ATOM 836 C C . GLN A 1 106 ? 2.638 -10.489 13.198 1.00 66.50 106 GLN A C 1
ATOM 838 O O . GLN A 1 106 ? 3.548 -11.274 13.456 1.00 66.50 106 GLN A O 1
ATOM 843 N N . TRP A 1 107 ? 2.801 -9.484 12.336 1.00 64.31 107 TRP A N 1
ATOM 844 C CA . TRP A 1 107 ? 4.060 -9.243 11.630 1.00 64.31 107 TRP A CA 1
ATOM 845 C C . TRP A 1 107 ? 5.223 -8.956 12.595 1.00 64.31 107 TRP A C 1
ATOM 847 O O . TRP A 1 107 ? 6.322 -9.494 12.441 1.00 64.31 107 TRP A O 1
ATOM 857 N N . ARG A 1 108 ? 4.986 -8.143 13.636 1.00 62.22 108 ARG A N 1
ATOM 858 C CA . ARG A 1 108 ? 5.983 -7.874 14.688 1.00 62.22 108 ARG A CA 1
ATOM 859 C C . ARG A 1 108 ? 6.358 -9.143 15.453 1.00 62.22 108 ARG A C 1
ATOM 861 O O . ARG A 1 108 ? 7.541 -9.346 15.711 1.00 62.22 108 ARG A O 1
ATOM 868 N N . GLN A 1 109 ? 5.385 -9.993 15.776 1.00 68.06 109 GLN A N 1
ATOM 869 C CA . GLN A 1 109 ? 5.618 -11.263 16.464 1.00 68.06 109 GLN A CA 1
ATOM 870 C C . GLN A 1 109 ? 6.441 -12.235 15.604 1.00 68.06 109 GLN A C 1
ATOM 872 O O . GLN A 1 109 ? 7.424 -12.788 16.091 1.00 68.06 109 GLN A O 1
ATOM 877 N N . GLN A 1 110 ? 6.108 -12.379 14.317 1.00 65.94 110 GLN A N 1
ATOM 878 C CA . GLN A 1 110 ? 6.855 -13.231 13.383 1.00 65.94 110 GLN A CA 1
ATOM 879 C C . GLN A 1 110 ? 8.307 -12.772 13.219 1.00 65.94 110 GLN A C 1
ATOM 881 O O . GLN A 1 110 ? 9.219 -13.592 13.277 1.00 65.94 110 GLN A O 1
ATOM 886 N N . ARG A 1 111 ? 8.554 -11.461 13.082 1.00 59.53 111 ARG A N 1
ATOM 887 C CA . ARG A 1 111 ? 9.927 -10.928 13.008 1.00 59.53 111 ARG A CA 1
ATOM 888 C C . ARG A 1 111 ? 10.697 -11.032 14.323 1.00 59.53 111 ARG A C 1
ATOM 890 O O . ARG A 1 111 ? 11.922 -11.117 14.289 1.00 59.53 111 ARG A O 1
ATOM 897 N N . GLY A 1 112 ? 10.002 -10.984 15.459 1.00 59.88 112 GLY A N 1
ATOM 898 C CA . GLY A 1 112 ? 10.589 -11.260 16.770 1.00 59.88 112 GLY A CA 1
ATOM 899 C C . GLY A 1 112 ? 11.107 -12.694 16.846 1.00 59.88 112 GLY A C 1
ATOM 900 O O . GLY A 1 112 ? 12.279 -12.890 17.144 1.00 59.88 112 GLY A O 1
ATOM 901 N N . ALA A 1 113 ? 10.274 -13.662 16.454 1.00 59.72 113 ALA A N 1
ATOM 902 C CA . ALA A 1 113 ? 10.639 -15.077 16.404 1.00 59.72 113 ALA A CA 1
ATOM 903 C C . ALA A 1 113 ? 11.772 -15.365 15.397 1.00 59.72 113 ALA A C 1
ATOM 905 O O . ALA A 1 113 ? 12.705 -16.097 15.701 1.00 59.72 113 ALA A O 1
ATOM 906 N N . GLN A 1 114 ? 11.766 -14.714 14.227 1.00 53.59 114 GLN A N 1
ATOM 907 C CA . GLN A 1 114 ? 12.804 -14.903 13.203 1.00 53.59 114 GLN A CA 1
ATOM 908 C C . GLN A 1 114 ? 14.202 -14.418 13.622 1.00 53.59 114 GLN A C 1
ATOM 910 O O . GLN A 1 114 ? 15.190 -14.875 13.059 1.00 53.59 114 GLN A O 1
ATOM 915 N N . ARG A 1 115 ? 14.309 -13.483 14.579 1.00 52.44 115 ARG A N 1
ATOM 916 C CA . ARG A 1 115 ? 15.608 -13.018 15.104 1.00 52.44 115 ARG A CA 1
ATOM 917 C C . ARG A 1 115 ? 16.264 -14.013 16.057 1.00 52.44 115 ARG A C 1
ATOM 919 O O . ARG A 1 115 ? 17.470 -13.915 16.254 1.00 52.44 115 ARG A O 1
ATOM 926 N N . GLU A 1 116 ? 15.497 -14.923 16.646 1.00 53.75 116 GLU A N 1
ATOM 927 C CA . GLU A 1 116 ? 16.030 -15.958 17.538 1.00 53.75 116 GLU A CA 1
ATOM 928 C C . GLU A 1 116 ? 16.669 -17.117 16.751 1.00 53.75 116 GLU A C 1
ATOM 930 O O . GLU A 1 116 ? 17.554 -17.789 17.271 1.00 53.75 116 GLU A O 1
ATOM 935 N N . GLU A 1 117 ? 16.294 -17.304 15.479 1.00 50.22 117 GLU A N 1
ATOM 936 C CA . GLU A 1 117 ? 16.809 -18.376 14.610 1.00 50.22 117 GLU A CA 1
ATOM 937 C C . GLU A 1 117 ? 18.008 -17.967 13.732 1.00 50.22 117 GLU A C 1
ATOM 939 O O . GLU A 1 117 ? 18.673 -18.831 13.154 1.00 50.22 117 GLU A O 1
ATOM 944 N N . THR A 1 118 ? 18.331 -16.674 13.610 1.00 48.12 118 THR A N 1
ATOM 945 C CA . THR A 1 118 ? 19.493 -16.233 12.824 1.00 48.12 118 THR A CA 1
ATOM 946 C C . THR A 1 118 ? 20.783 -16.406 13.636 1.00 48.12 118 THR A C 1
ATOM 948 O O . THR A 1 118 ? 20.904 -15.790 14.699 1.00 48.12 118 THR A O 1
ATOM 951 N N . PRO A 1 119 ? 21.791 -17.170 13.163 1.00 52.91 119 PRO A N 1
ATOM 952 C CA . PRO A 1 119 ? 23.062 -17.267 13.872 1.00 52.91 119 PRO A CA 1
ATOM 953 C C . PRO A 1 119 ? 23.695 -15.871 14.015 1.00 52.91 119 PRO A C 1
ATOM 955 O O . PRO A 1 119 ? 23.626 -15.066 13.076 1.00 52.91 119 PRO A O 1
ATOM 958 N N . PRO A 1 120 ? 24.296 -15.548 15.176 1.00 56.25 120 PRO A N 1
ATOM 959 C CA . PRO A 1 120 ? 24.850 -14.225 15.419 1.00 56.25 120 PRO A CA 1
ATOM 960 C C . PRO A 1 120 ? 25.933 -13.917 14.383 1.00 56.25 120 PRO A C 1
ATOM 962 O O . PRO A 1 120 ? 26.805 -14.741 14.106 1.00 56.25 120 PRO A O 1
ATOM 965 N N . MET A 1 121 ? 25.883 -12.717 13.797 1.00 59.78 121 MET A N 1
ATOM 966 C CA . MET A 1 121 ? 26.952 -12.258 12.912 1.00 59.78 121 MET A CA 1
ATOM 967 C C . MET A 1 121 ? 28.294 -12.300 13.653 1.00 59.78 121 MET A C 1
ATOM 969 O O . MET A 1 121 ? 28.376 -11.837 14.790 1.00 59.78 121 MET A O 1
ATOM 973 N N . LEU A 1 122 ? 29.344 -12.796 12.984 1.00 62.25 122 LEU A N 1
ATOM 974 C CA . LEU A 1 122 ? 30.706 -12.852 13.531 1.00 62.25 122 LEU A CA 1
ATOM 975 C C . LEU A 1 122 ? 31.118 -11.497 14.119 1.00 62.25 122 LEU A C 1
ATOM 977 O O . LEU A 1 122 ? 30.942 -10.451 13.465 1.00 62.25 122 LEU A O 1
ATOM 981 N N . THR A 1 123 ? 31.688 -11.535 15.326 1.00 63.53 123 THR A N 1
ATOM 982 C CA . THR A 1 123 ? 32.154 -10.341 16.040 1.00 63.53 123 THR A CA 1
ATOM 983 C C . THR A 1 123 ? 33.308 -9.674 15.296 1.00 63.53 123 THR A C 1
ATOM 985 O O . THR A 1 123 ? 33.932 -10.244 14.395 1.00 63.53 123 THR A O 1
ATOM 988 N N . ARG A 1 124 ? 33.598 -8.419 15.653 1.00 53.78 124 ARG A N 1
ATOM 989 C CA . ARG A 1 124 ? 34.686 -7.652 15.038 1.00 53.78 124 ARG A CA 1
ATOM 990 C C . ARG A 1 124 ? 36.037 -8.356 15.207 1.00 53.78 124 ARG A C 1
ATOM 992 O O . ARG A 1 124 ? 36.812 -8.353 14.254 1.00 53.78 124 ARG A O 1
ATOM 999 N N . GLU A 1 125 ? 36.287 -8.988 16.357 1.00 57.50 125 GLU A N 1
ATOM 1000 C CA . GLU A 1 125 ? 37.515 -9.759 16.587 1.00 57.50 125 GLU A CA 1
ATOM 1001 C C . GLU A 1 125 ? 37.589 -11.002 15.685 1.00 57.50 125 GLU A C 1
ATOM 1003 O O . GLU A 1 125 ? 38.604 -11.223 15.028 1.00 57.50 125 GLU A O 1
ATOM 1008 N N . GLN A 1 126 ? 36.488 -11.750 15.542 1.00 59.53 126 GLN A N 1
ATOM 1009 C CA . GLN A 1 126 ? 36.434 -12.967 14.715 1.00 59.53 126 GLN A CA 1
ATOM 1010 C C . GLN A 1 126 ? 36.650 -12.701 13.215 1.00 59.53 126 GLN A C 1
ATOM 1012 O O . GLN A 1 126 ? 37.124 -13.576 12.486 1.00 59.53 126 GLN A O 1
ATOM 1017 N N . ARG A 1 127 ? 36.326 -11.490 12.740 1.00 58.00 127 ARG A N 1
ATOM 1018 C CA . ARG A 1 127 ? 36.614 -11.055 11.361 1.00 58.00 127 ARG A CA 1
ATOM 1019 C C . ARG A 1 127 ? 38.076 -10.677 11.142 1.00 58.00 127 ARG A C 1
ATOM 1021 O O . ARG A 1 127 ? 38.551 -10.775 10.017 1.00 58.00 127 ARG A O 1
ATOM 1028 N N . MET A 1 128 ? 38.771 -10.214 12.180 1.00 57.00 128 MET A N 1
ATOM 1029 C CA . MET A 1 128 ? 40.190 -9.861 12.085 1.00 57.00 128 MET A CA 1
ATOM 1030 C C . MET A 1 128 ? 41.085 -11.100 12.137 1.00 57.00 128 MET A C 1
ATOM 1032 O O . MET A 1 128 ? 42.090 -11.142 11.435 1.00 57.00 128 MET A O 1
ATOM 1036 N N . GLU A 1 129 ? 40.696 -12.117 12.905 1.00 57.50 129 GLU A N 1
ATOM 1037 C CA . GLU A 1 129 ? 41.458 -13.362 13.056 1.00 57.50 129 GLU A CA 1
ATOM 1038 C C . GLU A 1 129 ? 41.359 -14.278 11.818 1.00 57.50 129 GLU A C 1
ATOM 1040 O O . GLU A 1 129 ? 42.335 -14.923 11.447 1.00 57.50 129 GLU A O 1
ATOM 1045 N N . ASN A 1 130 ? 40.219 -14.254 11.113 1.00 56.06 130 ASN A N 1
ATOM 1046 C CA . ASN A 1 130 ? 40.003 -14.967 9.841 1.00 56.06 130 ASN A CA 1
ATOM 1047 C C . ASN A 1 130 ? 40.165 -14.074 8.593 1.00 56.06 130 ASN A C 1
ATOM 1049 O O . ASN A 1 130 ? 39.826 -14.480 7.480 1.00 56.06 130 ASN A O 1
ATOM 1053 N N . GLY A 1 131 ? 40.634 -12.835 8.768 1.00 54.16 131 GLY A N 1
ATOM 1054 C CA . GLY A 1 131 ? 40.890 -11.906 7.669 1.00 54.16 131 GLY A CA 1
ATOM 1055 C C . GLY A 1 131 ? 42.204 -12.230 6.946 1.00 54.16 131 GLY A C 1
ATOM 1056 O O . GLY A 1 131 ? 43.118 -12.794 7.550 1.00 54.16 131 GLY A O 1
ATOM 1057 N N . PRO A 1 132 ? 42.350 -11.872 5.657 1.00 48.72 132 PRO A N 1
ATOM 1058 C CA . PRO A 1 132 ? 43.554 -12.189 4.903 1.00 48.72 132 PRO A CA 1
ATOM 1059 C C . PRO A 1 132 ? 44.740 -11.408 5.488 1.00 48.72 132 PRO A C 1
ATOM 1061 O O . PRO A 1 132 ? 44.835 -10.188 5.354 1.00 48.72 132 PRO A O 1
ATOM 1064 N N . GLY A 1 133 ? 45.648 -12.110 6.171 1.00 48.34 133 GLY A N 1
ATOM 1065 C CA . GLY A 1 133 ? 46.900 -11.547 6.677 1.00 48.34 133 GLY A CA 1
ATOM 1066 C C . GLY A 1 133 ? 47.819 -11.045 5.552 1.00 48.34 133 GLY A C 1
ATOM 1067 O O . GLY A 1 133 ? 47.500 -11.139 4.373 1.00 48.34 133 GLY A O 1
ATOM 1068 N N . ARG A 1 134 ? 49.007 -10.534 5.906 1.00 48.94 134 ARG A N 1
ATOM 1069 C CA . ARG A 1 134 ? 49.976 -9.847 5.015 1.00 48.94 134 ARG A CA 1
ATOM 1070 C C . ARG A 1 134 ? 50.306 -10.546 3.672 1.00 48.94 134 ARG A C 1
ATOM 1072 O O . ARG A 1 134 ? 50.685 -9.855 2.733 1.00 48.94 134 ARG A O 1
ATOM 1079 N N . LEU A 1 135 ? 50.134 -11.868 3.560 1.00 48.12 135 LEU A N 1
ATOM 1080 C CA . LEU A 1 135 ? 50.261 -12.643 2.310 1.00 48.12 135 LEU A CA 1
ATOM 1081 C C . LEU A 1 135 ? 49.071 -12.450 1.345 1.00 48.12 135 LEU A C 1
ATOM 1083 O O . LEU A 1 135 ? 49.256 -12.453 0.132 1.00 48.12 135 LEU A O 1
ATOM 1087 N N . GLY A 1 136 ? 47.871 -12.189 1.864 1.00 46.31 136 GLY A N 1
ATOM 1088 C CA . GLY A 1 136 ? 46.655 -11.980 1.081 1.00 46.31 136 GLY A CA 1
ATOM 1089 C C . GLY A 1 136 ? 46.607 -10.655 0.319 1.00 46.31 136 GLY A C 1
ATOM 1090 O O . GLY A 1 136 ? 45.845 -10.550 -0.630 1.00 46.31 136 GLY A O 1
ATOM 1091 N N . TYR A 1 137 ? 47.448 -9.664 0.644 1.00 46.00 137 TYR A N 1
ATOM 1092 C CA . TYR A 1 137 ? 47.538 -8.427 -0.148 1.00 46.00 137 TYR A CA 1
ATOM 1093 C C . TYR A 1 137 ? 48.184 -8.650 -1.523 1.00 46.00 137 TYR A C 1
ATOM 1095 O O . TYR A 1 137 ? 47.836 -7.958 -2.476 1.00 46.00 137 TYR A O 1
ATOM 1103 N N . ALA A 1 138 ? 49.097 -9.618 -1.651 1.00 48.91 138 ALA A N 1
ATOM 1104 C CA . ALA A 1 138 ? 49.714 -9.958 -2.933 1.00 48.91 138 ALA A CA 1
ATOM 1105 C C . ALA A 1 138 ? 48.751 -10.753 -3.830 1.00 48.91 138 ALA A C 1
ATOM 1107 O O . ALA A 1 138 ? 48.668 -10.493 -5.032 1.00 48.91 138 ALA A O 1
ATOM 1108 N N . ASP A 1 139 ? 47.971 -11.663 -3.239 1.00 47.91 139 ASP A N 1
ATOM 1109 C CA . ASP A 1 139 ? 46.905 -12.375 -3.948 1.00 47.91 139 ASP A CA 1
ATOM 1110 C C . ASP A 1 139 ? 45.722 -11.455 -4.274 1.00 47.91 139 ASP A C 1
ATOM 1112 O O . ASP A 1 139 ? 45.189 -11.543 -5.376 1.00 47.91 139 ASP A O 1
ATOM 1116 N N . TYR A 1 140 ? 45.399 -10.493 -3.404 1.00 49.75 140 TYR A N 1
ATOM 1117 C CA . TYR A 1 140 ? 44.438 -9.418 -3.675 1.00 49.75 140 TYR A CA 1
ATOM 1118 C C . TYR A 1 140 ? 44.915 -8.479 -4.792 1.00 49.75 140 TYR A C 1
ATOM 1120 O O . TYR A 1 140 ? 44.128 -8.057 -5.629 1.00 49.75 140 TYR A O 1
ATOM 1128 N N . ALA A 1 141 ? 46.213 -8.165 -4.868 1.00 52.88 141 ALA A N 1
ATOM 1129 C CA . ALA A 1 141 ? 46.769 -7.375 -5.969 1.00 52.88 141 ALA A CA 1
ATOM 1130 C C . ALA A 1 141 ? 46.762 -8.144 -7.307 1.00 52.88 141 ALA A C 1
ATOM 1132 O O . ALA A 1 141 ? 46.585 -7.557 -8.373 1.00 52.88 141 ALA A O 1
ATOM 1133 N N . ARG A 1 142 ? 46.925 -9.473 -7.269 1.00 55.03 142 ARG A N 1
ATOM 1134 C CA . ARG A 1 142 ? 46.772 -10.335 -8.453 1.00 55.03 142 ARG A CA 1
ATOM 1135 C C . ARG A 1 142 ? 45.313 -10.531 -8.854 1.00 55.03 142 ARG A C 1
ATOM 1137 O O . ARG A 1 142 ? 45.030 -10.561 -10.053 1.00 55.03 142 ARG A O 1
ATOM 1144 N N . SER A 1 143 ? 44.398 -10.674 -7.895 1.00 54.22 143 SER A N 1
ATOM 1145 C CA . SER A 1 143 ? 42.966 -10.782 -8.172 1.00 54.22 143 SER A CA 1
ATOM 1146 C C . SER A 1 143 ? 42.413 -9.457 -8.674 1.00 54.22 143 SER A C 1
ATOM 1148 O O . SER A 1 143 ? 41.669 -9.478 -9.641 1.00 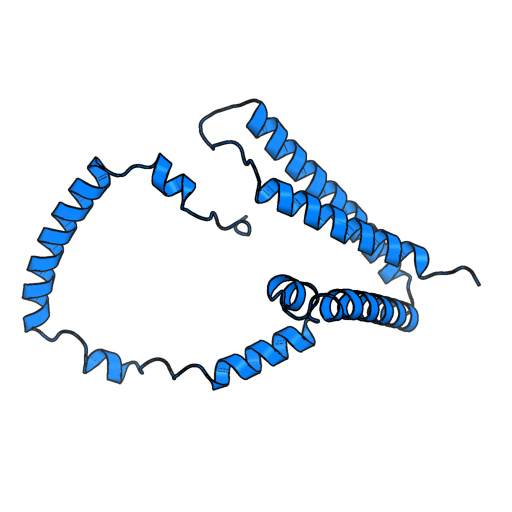54.22 143 SER A O 1
ATOM 1150 N N . SER A 1 144 ? 42.860 -8.319 -8.136 1.00 56.56 144 SER A N 1
ATOM 1151 C CA . SER A 1 144 ? 42.395 -6.994 -8.557 1.00 56.56 144 SER A CA 1
ATOM 1152 C C . SER A 1 144 ? 42.785 -6.654 -9.995 1.00 56.56 144 SER A C 1
ATOM 1154 O O . SER A 1 144 ? 42.008 -6.018 -10.696 1.00 56.56 144 SER A O 1
ATOM 1156 N N . LEU A 1 145 ? 43.935 -7.129 -10.490 1.00 59.81 145 LEU A N 1
ATOM 1157 C CA . LEU A 1 145 ? 44.297 -7.011 -11.909 1.00 59.81 145 LEU A CA 1
ATOM 1158 C C . LEU A 1 145 ? 43.394 -7.865 -12.811 1.00 59.81 145 LEU A C 1
ATOM 1160 O O . LEU A 1 145 ? 42.988 -7.412 -13.882 1.00 59.81 145 LEU A O 1
ATOM 1164 N N . LYS A 1 146 ? 43.049 -9.083 -12.376 1.00 64.50 146 LYS A N 1
ATOM 1165 C CA . LYS A 1 146 ? 42.100 -9.949 -13.094 1.00 64.50 146 LYS A CA 1
ATOM 1166 C C . LYS A 1 146 ? 40.674 -9.406 -13.031 1.00 64.50 146 LYS A C 1
ATOM 1168 O O . LYS A 1 146 ? 39.988 -9.440 -14.042 1.00 64.50 146 LYS A O 1
ATOM 1173 N N . GLU A 1 147 ? 40.251 -8.866 -11.893 1.00 55.00 147 GLU A N 1
ATOM 1174 C CA . GLU A 1 147 ? 38.969 -8.182 -11.716 1.00 55.00 147 GLU A CA 1
ATOM 1175 C C . GLU A 1 147 ? 38.913 -6.893 -12.522 1.00 55.00 147 GLU A C 1
ATOM 1177 O O . GLU A 1 147 ? 37.889 -6.622 -13.123 1.00 55.00 147 GLU A O 1
ATOM 1182 N N . ALA A 1 148 ? 39.993 -6.118 -12.616 1.00 62.91 148 ALA A N 1
ATOM 1183 C CA . ALA A 1 148 ? 40.027 -4.925 -13.455 1.00 62.91 148 ALA A CA 1
ATOM 1184 C C . ALA A 1 148 ? 39.900 -5.283 -14.944 1.00 62.91 148 ALA A C 1
ATOM 1186 O O . ALA A 1 148 ? 39.161 -4.622 -15.671 1.00 62.91 148 ALA A O 1
ATOM 1187 N N . ALA A 1 149 ? 40.576 -6.346 -15.394 1.00 67.94 149 ALA A N 1
ATOM 1188 C CA . ALA A 1 149 ? 40.424 -6.863 -16.753 1.00 67.94 149 ALA A CA 1
ATOM 1189 C C . ALA A 1 149 ? 39.008 -7.411 -16.994 1.00 67.94 149 ALA A C 1
ATOM 1191 O O . ALA A 1 149 ? 38.379 -7.054 -17.986 1.00 67.94 149 ALA A O 1
ATOM 1192 N N . PHE A 1 150 ? 38.475 -8.191 -16.051 1.00 65.44 150 PHE A N 1
ATOM 1193 C CA . PHE A 1 150 ? 37.108 -8.703 -16.092 1.00 65.44 150 PHE A CA 1
ATOM 1194 C C . PHE A 1 150 ? 36.075 -7.577 -16.095 1.00 65.44 150 PHE A C 1
ATOM 1196 O O . PHE A 1 150 ? 35.161 -7.623 -16.895 1.00 65.44 150 PHE A O 1
ATOM 1203 N N . MET A 1 151 ? 36.215 -6.545 -15.263 1.00 61.31 151 MET A N 1
ATOM 1204 C CA . MET A 1 151 ? 35.299 -5.401 -15.207 1.00 61.31 151 MET A CA 1
ATOM 1205 C C . MET A 1 151 ? 35.368 -4.563 -16.481 1.00 61.31 151 MET A C 1
ATOM 1207 O O . MET A 1 151 ? 34.354 -4.016 -16.905 1.00 61.31 151 MET A O 1
ATOM 1211 N N . LYS A 1 152 ? 36.542 -4.483 -17.117 1.00 68.69 152 LYS A N 1
ATOM 1212 C CA . LYS A 1 152 ? 36.712 -3.816 -18.411 1.00 68.69 152 LYS A CA 1
ATOM 1213 C C . LYS A 1 152 ? 36.029 -4.595 -19.540 1.00 68.69 152 LYS A C 1
ATOM 1215 O O . LYS A 1 152 ? 35.306 -3.985 -20.322 1.00 68.69 152 LYS A O 1
ATOM 1220 N N . ASP A 1 153 ? 36.197 -5.916 -19.584 1.00 69.06 153 ASP A N 1
ATOM 1221 C CA . ASP A 1 153 ? 35.499 -6.797 -20.535 1.00 69.06 153 ASP A CA 1
ATOM 1222 C C . ASP A 1 153 ? 33.998 -6.877 -20.255 1.00 69.06 153 ASP A C 1
ATOM 1224 O O . ASP A 1 153 ? 33.192 -6.868 -21.180 1.00 69.06 153 ASP A O 1
ATOM 1228 N N . TYR A 1 154 ? 33.613 -6.922 -18.983 1.00 61.97 154 TYR A N 1
ATOM 1229 C CA . TYR A 1 154 ? 32.232 -6.890 -18.539 1.00 61.97 154 TYR A CA 1
ATOM 1230 C C . TYR A 1 154 ? 31.593 -5.592 -18.994 1.00 61.97 154 TYR A C 1
ATOM 1232 O O . TYR A 1 154 ? 30.597 -5.669 -19.681 1.00 61.97 154 TYR A O 1
ATOM 1240 N N . ALA A 1 155 ? 32.189 -4.425 -18.727 1.00 61.94 155 ALA A N 1
ATOM 1241 C CA . ALA A 1 155 ? 31.665 -3.139 -19.186 1.00 61.94 155 ALA A CA 1
ATOM 1242 C C . ALA A 1 155 ? 31.575 -3.037 -20.719 1.00 61.94 155 ALA A C 1
ATOM 1244 O O . ALA A 1 155 ? 30.615 -2.463 -21.229 1.00 61.94 155 ALA A O 1
ATOM 1245 N N . ALA A 1 156 ? 32.542 -3.599 -21.451 1.00 72.19 156 ALA A N 1
ATOM 1246 C CA . ALA A 1 156 ? 32.535 -3.613 -22.914 1.00 72.19 156 ALA A CA 1
ATOM 1247 C C . ALA A 1 156 ? 31.460 -4.543 -23.505 1.00 72.19 156 ALA A C 1
ATOM 1249 O O . ALA A 1 156 ? 30.908 -4.240 -24.559 1.00 72.19 156 ALA A O 1
ATOM 1250 N N . ASN A 1 157 ? 31.146 -5.645 -22.820 1.00 69.62 157 ASN A N 1
ATOM 1251 C CA . ASN A 1 157 ? 30.170 -6.651 -23.248 1.00 69.62 157 ASN A CA 1
ATOM 1252 C C . ASN A 1 157 ? 28.886 -6.630 -22.404 1.00 69.62 157 ASN A C 1
ATOM 1254 O O . ASN A 1 157 ? 28.108 -7.588 -22.424 1.00 69.62 157 ASN A O 1
ATOM 1258 N N . TYR A 1 158 ? 28.675 -5.567 -21.626 1.00 59.59 158 TYR A N 1
ATOM 1259 C CA . TYR A 1 158 ? 27.561 -5.486 -20.700 1.00 59.59 158 TYR A CA 1
ATOM 1260 C 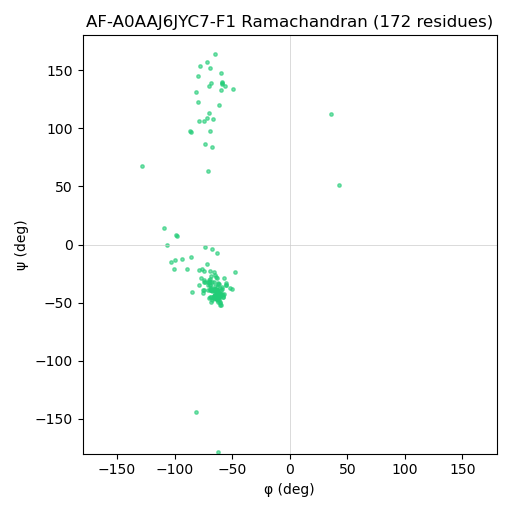C . TYR A 1 158 ? 26.286 -5.239 -21.490 1.00 59.59 158 TYR A C 1
ATOM 1262 O O . TYR A 1 158 ? 26.039 -4.137 -21.986 1.00 59.59 158 TYR A O 1
ATOM 1270 N N . ASP A 1 159 ? 25.472 -6.281 -21.599 1.00 68.88 159 ASP A N 1
ATOM 1271 C CA . ASP A 1 159 ? 24.147 -6.204 -22.194 1.00 68.88 159 ASP A CA 1
ATOM 1272 C C . ASP A 1 159 ? 23.200 -5.481 -21.226 1.00 68.88 159 ASP A C 1
ATOM 1274 O O . ASP A 1 159 ? 22.520 -6.080 -20.383 1.00 68.88 159 ASP A O 1
ATOM 1278 N N . TRP A 1 160 ? 23.208 -4.153 -21.337 1.00 62.12 160 TRP A N 1
ATOM 1279 C CA . TRP A 1 160 ? 22.366 -3.255 -20.554 1.00 62.12 160 TRP A CA 1
ATOM 1280 C C . TRP A 1 160 ? 20.875 -3.589 -20.688 1.00 62.12 160 TRP A C 1
ATOM 1282 O O . TRP A 1 160 ? 20.140 -3.450 -19.709 1.00 62.12 160 TRP A O 1
ATOM 1292 N N . GLU A 1 161 ? 20.421 -4.070 -21.850 1.00 62.19 161 GLU A N 1
ATOM 1293 C CA . GLU A 1 161 ? 19.022 -4.457 -22.056 1.00 62.19 161 GLU A CA 1
ATOM 1294 C C . GLU A 1 161 ? 18.668 -5.722 -21.275 1.00 62.19 161 GLU A C 1
ATOM 1296 O O . GLU A 1 161 ? 17.644 -5.767 -20.585 1.00 62.19 161 GLU A O 1
ATOM 1301 N N . LYS A 1 162 ? 19.522 -6.749 -21.327 1.00 66.75 162 LYS A N 1
ATOM 1302 C CA . LYS A 1 162 ? 19.314 -7.989 -20.569 1.00 66.75 162 LYS A CA 1
ATOM 1303 C C . LYS A 1 162 ? 19.341 -7.742 -19.066 1.00 66.75 162 LYS A C 1
ATOM 1305 O O . LYS A 1 162 ? 18.528 -8.311 -18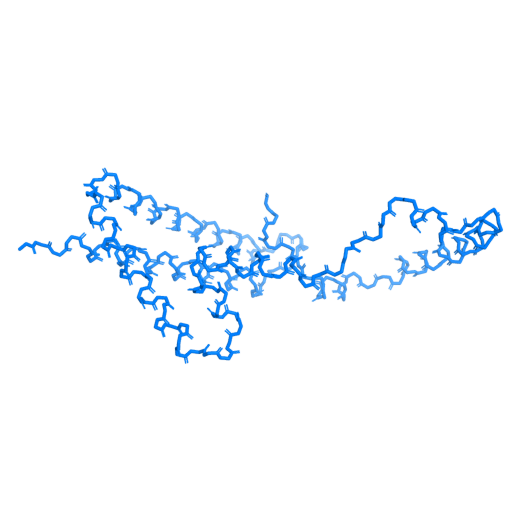.336 1.00 66.75 162 LYS A O 1
ATOM 1310 N N . HIS A 1 163 ? 20.235 -6.876 -18.601 1.00 57.00 163 HIS A N 1
ATOM 1311 C CA . HIS A 1 163 ? 20.348 -6.579 -17.181 1.00 57.00 163 HIS A CA 1
ATOM 1312 C C . HIS A 1 163 ? 19.204 -5.710 -16.656 1.00 57.00 163 HIS A C 1
ATOM 1314 O O . HIS A 1 163 ? 18.786 -5.919 -15.522 1.00 57.00 163 HIS A O 1
ATOM 1320 N N . GLN A 1 164 ? 18.638 -4.801 -17.458 1.00 56.91 164 GLN A N 1
ATOM 1321 C CA . GLN A 1 164 ? 17.418 -4.083 -17.072 1.00 56.91 164 GLN A CA 1
ATOM 1322 C C . GLN A 1 164 ? 16.181 -4.983 -17.048 1.00 56.91 164 GLN A C 1
ATOM 1324 O O . GLN A 1 164 ? 15.348 -4.819 -16.164 1.00 56.91 164 GLN A O 1
ATOM 1329 N N . LYS A 1 165 ? 16.080 -5.972 -17.947 1.00 57.97 165 LYS A N 1
ATOM 1330 C CA . LYS A 1 165 ? 14.999 -6.975 -17.899 1.00 57.97 165 LYS A CA 1
ATOM 1331 C C . LYS A 1 165 ? 15.047 -7.848 -16.640 1.00 57.97 165 LYS A C 1
ATOM 1333 O O . LYS A 1 165 ? 14.016 -8.356 -16.216 1.00 57.97 165 LYS A O 1
ATOM 1338 N N . GLN A 1 166 ? 16.234 -8.054 -16.066 1.00 54.38 166 GLN A N 1
ATOM 1339 C CA . GLN A 1 166 ? 16.439 -8.893 -14.877 1.00 54.38 166 GLN A CA 1
ATOM 1340 C C . GLN A 1 166 ? 16.571 -8.099 -13.573 1.00 54.38 166 GLN A C 1
ATOM 1342 O O . GLN A 1 166 ? 16.375 -8.654 -12.492 1.00 54.38 166 GLN A O 1
ATOM 1347 N N . ALA A 1 167 ? 16.913 -6.814 -13.647 1.00 53.47 167 ALA A N 1
ATOM 1348 C CA . ALA A 1 167 ? 16.946 -5.943 -12.488 1.00 53.47 167 ALA A CA 1
ATOM 1349 C C . ALA A 1 167 ? 15.509 -5.695 -12.033 1.00 53.47 167 ALA A C 1
ATOM 1351 O O . ALA A 1 167 ? 14.754 -5.032 -12.731 1.00 53.47 167 ALA A O 1
ATOM 1352 N N . GLN A 1 168 ? 15.136 -6.196 -10.855 1.00 49.34 168 GLN A N 1
ATOM 1353 C CA . GLN A 1 168 ? 13.911 -5.754 -10.197 1.00 49.34 168 GLN A CA 1
ATOM 1354 C C . GLN A 1 168 ? 14.143 -4.327 -9.680 1.00 49.34 168 GLN A C 1
ATOM 1356 O O . GLN A 1 168 ? 14.933 -4.142 -8.746 1.00 49.34 168 GLN A O 1
ATOM 1361 N N . PRO A 1 169 ? 13.530 -3.293 -10.281 1.00 53.88 169 PRO A N 1
ATOM 1362 C CA . PRO A 1 169 ? 13.696 -1.943 -9.783 1.00 53.88 169 PRO A CA 1
ATOM 1363 C C . PRO A 1 169 ? 12.968 -1.826 -8.443 1.00 53.88 169 PRO A C 1
ATOM 1365 O O . PRO A 1 169 ? 11.852 -2.312 -8.271 1.00 53.88 169 PRO A O 1
ATOM 1368 N N . ASN A 1 170 ? 13.609 -1.179 -7.472 1.00 52.59 170 ASN A N 1
ATOM 1369 C CA . ASN A 1 170 ? 13.022 -0.970 -6.155 1.00 52.59 170 ASN A CA 1
ATOM 1370 C C . ASN A 1 170 ? 11.853 0.027 -6.264 1.00 52.59 170 ASN A C 1
ATOM 1372 O O . ASN A 1 170 ? 12.070 1.238 -6.296 1.00 52.59 170 ASN A O 1
ATOM 1376 N N . VAL A 1 171 ? 10.626 -0.497 -6.331 1.00 50.09 171 VAL A N 1
ATOM 1377 C CA . VAL A 1 171 ? 9.364 0.247 -6.520 1.00 50.09 171 VAL A CA 1
ATOM 1378 C C . VAL A 1 171 ? 9.026 1.229 -5.385 1.00 50.09 171 VAL A C 1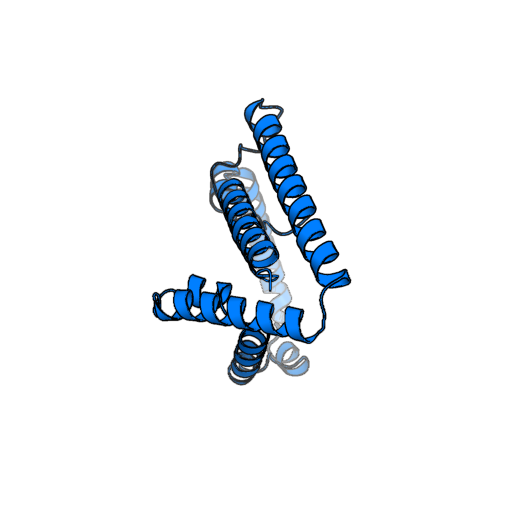
ATOM 1380 O O . VAL A 1 171 ? 8.089 2.009 -5.518 1.00 50.09 171 VAL A O 1
ATOM 1383 N N . PHE A 1 172 ? 9.796 1.220 -4.289 1.00 47.12 172 PHE A N 1
ATOM 1384 C CA . PHE A 1 172 ? 9.589 2.055 -3.097 1.00 47.12 172 PHE A CA 1
ATOM 1385 C C . PHE A 1 172 ? 10.596 3.204 -2.934 1.00 47.12 172 PHE A C 1
ATOM 1387 O O . PHE A 1 172 ? 10.514 3.940 -1.953 1.00 47.12 172 PHE A O 1
ATOM 1394 N N . ARG A 1 173 ? 11.570 3.363 -3.842 1.00 40.59 173 ARG A N 1
ATOM 1395 C CA . ARG A 1 173 ? 12.458 4.538 -3.832 1.00 40.59 173 ARG A CA 1
ATOM 1396 C C . ARG A 1 173 ? 11.805 5.668 -4.631 1.00 40.59 173 ARG A C 1
ATOM 1398 O O . ARG A 1 173 ? 11.908 5.688 -5.855 1.00 40.59 173 ARG A O 1
ATOM 1405 N N . GLN A 1 174 ? 11.156 6.583 -3.920 1.00 38.31 174 GLN A N 1
ATOM 1406 C CA . GLN A 1 174 ? 10.875 7.948 -4.366 1.00 38.31 174 GLN A CA 1
ATOM 1407 C C . GLN A 1 174 ? 11.589 8.909 -3.421 1.00 38.31 174 GLN A C 1
ATOM 1409 O O . GLN A 1 174 ? 11.578 8.628 -2.200 1.00 38.31 174 GLN A O 1
#

Solvent-accessible surface area (backbone atoms only — not comparable to full-atom values): 10251 Å² total; per-residue (Å²): 129,81,73,85,59,56,64,56,51,51,47,52,52,50,40,52,50,48,50,49,54,45,49,50,54,70,73,48,90,60,63,77,89,77,73,91,46,69,68,43,55,52,49,54,51,51,54,50,51,45,50,53,53,44,49,56,39,51,47,53,48,48,60,46,56,76,72,45,52,73,68,56,53,52,52,50,52,51,54,51,52,50,52,30,47,53,58,26,69,74,37,76,85,39,67,65,49,48,58,74,44,43,49,72,67,56,52,51,50,53,55,55,56,54,60,75,71,52,78,79,77,78,49,78,65,61,52,61,74,74,41,78,52,88,72,42,57,58,55,47,56,55,48,48,55,51,48,52,52,48,51,51,51,42,65,73,67,54,56,63,68,63,49,55,76,67,51,80,73,70,91,80,77,125

Radius of gyration: 25.45 Å; Cα contacts (8 Å, |Δi|>4): 56; chains: 1; bounding box: 80×35×46 Å

Foldseek 3Di:
DPPLQPVLLVLVVVLVVLVVVLVCLLVPCQDDPPDDDPVNVVSVVVNVVSVVVSVVSVVVNVVSVVVDDPVSVVVNVVVLLVVLVVQCVVPVPPPVSCVVSDDPVRVVVVVVVVVVPDDDDDDPVRCVVPDDPPVVVVVVVVVVVVVVVVVVVCVVPPPPVVVVVVDPPPSPDD

Mean predicted aligned error: 16.76 Å

Secondary structure (DSSP, 8-state):
---TTHHHHHHHHHHHHHHHHHHHHHHS-PPPSSS--HHHHHHHHHHHHHHHHHHHHHHHHHHHHHHS-HHHHHHHHHHHHHHHHHHHHH-TT-HHHHHHTS-HHHHHHHHHHHHHHSPPPPPHHHHHHTS--TTHHHHHHHHHHHHHHHHHHHHHT--HHHHHHH----TT--